Protein AF-A0A3G1A9A0-F1 (afdb_monomer)

Mean predicted aligned error: 2.81 Å

Nearest PDB structures (foldseek):
  7ae9-assembly2_G  TM=8.344E-01  e=2.710E-03  Aphanizomenon flos-aquae 2012/KM1/D3
  7ae9-assembly1_E  TM=8.374E-01  e=7.515E-03  Aphanizomenon flos-aquae 2012/KM1/D3
  7ae2-assembly1_B-2  TM=8.016E-01  e=6.559E-03  Aphanizomenon flos-aquae 2012/KM1/D3
  7ae9-assembly2_H  TM=7.904E-01  e=1.483E-02  Aphanizomenon flos-aquae 2012/KM1/D3
  8vfk-assembly1_B  TM=5.769E-01  e=3.420E+00  Homo sapiens

Organism: NCBI:txid697581

Solvent-accessible surface area (backbone atoms only — not comparable to full-atom values): 4342 Å² total; per-residue (Å²): 104,29,33,21,63,53,32,44,73,70,74,50,59,90,51,47,38,35,38,34,73,66,96,72,71,69,89,45,72,65,57,47,48,52,53,41,48,54,53,14,61,76,68,74,51,60,49,90,41,53,47,79,40,54,61,90,75,49,57,70,72,57,53,49,50,41,71,76,50,39,36,71,80,128

Foldseek 3Di:
DWFADPCLAPVDDQATEEEDADPDDDPDPVSVVVVLVVVCVVVVHDSVRYHYHHLVPDDVVVVVRCVVRIDDDD

pLDDT: mean 94.16, std 4.53, range [64.62, 97.5]

Secondary structure (DSSP, 8-state):
-EEEHHHHHHS--SSEEEEE--SS---SHHHHHHHHHHHHHHHTS-GGGEEEEETTTS-HHHHHHHHHH-B---

InterPro domains:
  IPR041633 Polymerase beta, nucleotidyltransferase [PF18765] (2-72)
  IPR043519 Nucleotidyltransferase superfamily [G3DSA:3.30.460.10] (1-71)
  IPR043519 Nucleotidyltransferase superfamily [SSF81301] (2-71)
  IPR052930 Protein adenylyltransferase MntA [PTHR43852] (2-72)

Sequence (74 aa):
MFLFGSRAREGVGRDYDIAVVFEKRPTSALELGLLLVDLAEALGVHEELIDLVDLDTAPLSLVKTIIDEGKIPQ

Structure (mmCIF, N/CA/C/O backbone):
data_AF-A0A3G1A9A0-F1
#
_entry.id   AF-A0A3G1A9A0-F1
#
loop_
_atom_site.group_PDB
_atom_site.id
_atom_site.type_symbol
_atom_site.label_atom_id
_atom_site.label_alt_id
_atom_site.label_comp_id
_atom_site.label_asym_id
_atom_site.label_entity_id
_atom_site.label_seq_id
_atom_site.pdbx_PDB_ins_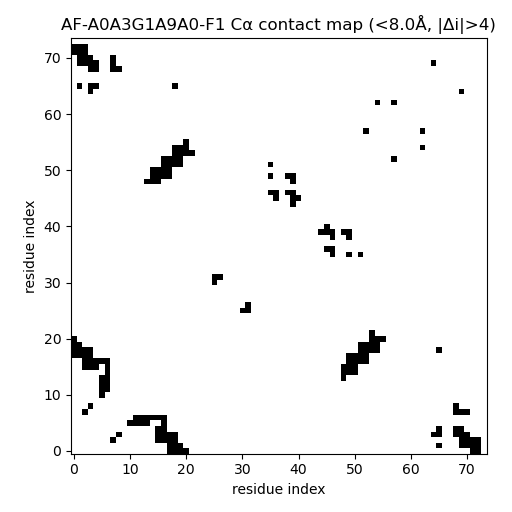code
_atom_site.Cartn_x
_atom_site.Cartn_y
_atom_site.Cartn_z
_atom_site.occupancy
_atom_site.B_iso_or_equiv
_atom_site.auth_seq_id
_atom_site.auth_comp_id
_atom_site.auth_asym_id
_atom_site.auth_atom_id
_atom_site.pdbx_PDB_model_num
ATOM 1 N N . MET A 1 1 ? -5.316 4.195 -7.084 1.00 89.12 1 MET A N 1
ATOM 2 C CA . MET A 1 1 ? -5.017 3.727 -5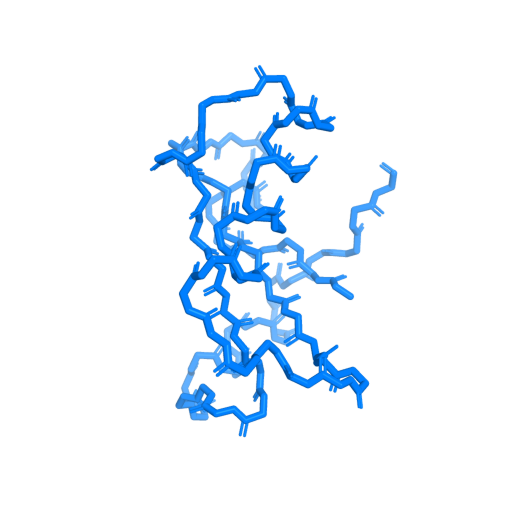.717 1.00 89.12 1 MET A CA 1
ATOM 3 C C . MET A 1 1 ? -6.301 3.206 -5.102 1.00 89.12 1 MET A C 1
ATOM 5 O O . MET A 1 1 ? -7.341 3.818 -5.322 1.00 89.12 1 MET A O 1
ATOM 9 N N . PHE A 1 2 ? -6.229 2.100 -4.371 1.00 95.75 2 PHE A N 1
ATOM 10 C CA . PHE A 1 2 ? -7.360 1.484 -3.681 1.00 95.75 2 PHE A CA 1
ATOM 11 C C . PHE A 1 2 ? -6.988 1.238 -2.220 1.00 95.75 2 PHE A C 1
ATOM 13 O O . PHE A 1 2 ? -5.881 0.790 -1.944 1.00 95.75 2 PHE A O 1
ATOM 20 N N . LEU A 1 3 ? -7.912 1.500 -1.302 1.00 95.88 3 LEU A N 1
ATOM 21 C CA . LEU A 1 3 ? -7.855 0.990 0.065 1.00 95.88 3 LEU A CA 1
ATOM 22 C C . LEU A 1 3 ? -8.482 -0.405 0.069 1.00 95.88 3 LEU A C 1
ATOM 24 O O . LEU A 1 3 ? -9.582 -0.572 -0.458 1.00 95.88 3 LEU A O 1
ATOM 28 N N . PHE A 1 4 ? -7.826 -1.393 0.664 1.00 96.06 4 PHE A N 1
ATOM 29 C CA . PHE A 1 4 ? -8.369 -2.744 0.813 1.00 96.06 4 PHE A CA 1
ATOM 30 C C . PHE A 1 4 ? -8.287 -3.209 2.277 1.00 96.06 4 PHE A C 1
ATOM 32 O O . PHE A 1 4 ? -8.116 -2.399 3.189 1.00 96.06 4 PHE A O 1
ATOM 39 N N . GLY A 1 5 ? -8.534 -4.494 2.530 1.00 93.56 5 GLY A N 1
ATOM 40 C CA . GLY A 1 5 ? -8.367 -5.077 3.858 1.00 93.56 5 GLY A CA 1
ATOM 41 C C . GLY A 1 5 ? -9.444 -4.674 4.870 1.00 93.56 5 GLY A C 1
ATOM 42 O O . GLY A 1 5 ? -10.613 -4.459 4.536 1.00 93.56 5 GLY A O 1
ATOM 43 N N . SER A 1 6 ? -9.071 -4.666 6.151 1.00 93.44 6 SER A N 1
ATOM 44 C CA . SER A 1 6 ? -10.017 -4.474 7.268 1.00 93.44 6 SER A CA 1
ATOM 45 C C . SER A 1 6 ? -10.720 -3.115 7.209 1.00 93.44 6 SER A C 1
ATOM 47 O O . SER A 1 6 ? -11.949 -3.057 7.241 1.00 93.44 6 SER A O 1
ATOM 49 N N . ARG A 1 7 ? -9.963 -2.034 6.982 1.00 93.00 7 ARG A N 1
ATOM 50 C CA . ARG A 1 7 ? -10.515 -0.676 6.869 1.00 93.00 7 ARG A CA 1
ATOM 51 C C . ARG A 1 7 ? -11.461 -0.522 5.685 1.00 93.00 7 ARG A C 1
ATOM 53 O O . ARG A 1 7 ? -12.491 0.134 5.822 1.00 93.00 7 ARG A O 1
ATOM 60 N N . ALA A 1 8 ? -11.166 -1.149 4.546 1.00 92.81 8 ALA A N 1
ATOM 61 C CA . ALA A 1 8 ? -12.085 -1.126 3.412 1.00 92.81 8 ALA A CA 1
ATOM 62 C C . ALA A 1 8 ? -13.393 -1.870 3.722 1.00 92.81 8 ALA A C 1
ATOM 64 O O . ALA A 1 8 ? -14.469 -1.362 3.406 1.00 92.81 8 ALA A O 1
ATOM 65 N N . ARG A 1 9 ? -13.334 -3.038 4.372 1.00 91.31 9 ARG A N 1
ATOM 66 C CA . ARG A 1 9 ? -14.522 -3.856 4.674 1.00 91.31 9 ARG A CA 1
ATOM 67 C C . ARG A 1 9 ? -15.380 -3.292 5.806 1.00 91.31 9 ARG A C 1
ATOM 69 O O . ARG A 1 9 ? -16.594 -3.193 5.649 1.00 91.31 9 ARG A O 1
ATOM 76 N N . GLU A 1 10 ? -14.755 -2.907 6.914 1.00 92.00 10 GLU A N 1
ATOM 77 C CA . GLU A 1 10 ? -15.429 -2.620 8.190 1.00 92.00 10 GLU A CA 1
ATOM 78 C C . GLU A 1 10 ? -15.393 -1.132 8.575 1.00 92.00 10 GLU A C 1
ATOM 80 O O . GLU A 1 10 ? -16.055 -0.722 9.524 1.00 92.00 10 GLU A O 1
ATOM 85 N N . GLY A 1 11 ? -14.622 -0.303 7.859 1.00 87.81 11 GLY A N 1
ATOM 86 C CA . GLY A 1 11 ? -14.394 1.107 8.207 1.00 87.81 11 GLY A CA 1
ATOM 87 C C . GLY A 1 11 ? -13.430 1.309 9.383 1.00 87.81 11 GLY A C 1
ATOM 88 O O . GLY A 1 11 ? -13.041 2.437 9.676 1.00 87.81 11 GLY A O 1
ATOM 89 N N . VAL A 1 12 ? -13.013 0.223 10.033 1.00 86.38 12 VAL A N 1
ATOM 90 C CA . VAL A 1 12 ? -12.047 0.187 11.133 1.00 86.38 12 VAL A CA 1
ATOM 91 C C . VAL A 1 12 ? -10.991 -0.877 10.855 1.00 86.38 12 VAL A C 1
ATOM 93 O O . VAL A 1 12 ? -11.236 -1.846 10.143 1.00 86.38 12 VAL A O 1
ATOM 96 N N . GLY A 1 13 ? -9.795 -0.683 11.394 1.00 89.50 13 GLY A N 1
ATOM 97 C CA . GLY A 1 13 ? -8.669 -1.582 11.181 1.00 89.50 13 GLY A CA 1
ATOM 98 C C . GLY A 1 13 ? -7.415 -1.045 11.848 1.00 89.50 13 GLY A C 1
ATOM 99 O O . GLY A 1 13 ? -7.377 0.119 12.252 1.00 89.50 13 GLY A O 1
ATOM 100 N N . ARG A 1 14 ? -6.405 -1.901 11.992 1.00 91.00 14 ARG A N 1
ATOM 101 C CA . ARG A 1 14 ? -5.116 -1.508 12.567 1.00 91.00 14 ARG A CA 1
ATOM 102 C C . ARG A 1 14 ? -4.341 -0.667 11.552 1.00 91.00 14 ARG A C 1
ATOM 104 O O . ARG A 1 14 ? -4.199 0.541 11.743 1.00 91.00 14 ARG A O 1
ATOM 111 N N . ASP A 1 15 ? -3.995 -1.292 10.438 1.00 94.81 15 ASP A N 1
ATOM 112 C CA . ASP A 1 15 ? -3.150 -0.726 9.392 1.00 94.81 15 ASP A CA 1
ATOM 113 C C . ASP A 1 15 ? -4.009 -0.238 8.209 1.00 94.81 15 ASP A C 1
ATOM 115 O O . ASP A 1 15 ? -5.212 -0.522 8.121 1.00 94.81 15 ASP A O 1
ATOM 119 N N . TYR A 1 16 ? -3.421 0.578 7.344 1.00 95.88 16 TYR A N 1
ATOM 120 C CA . TYR A 1 16 ? -3.981 1.018 6.074 1.00 95.88 16 TYR A CA 1
ATOM 121 C C . TYR A 1 16 ? -3.362 0.183 4.957 1.00 95.88 16 TYR A C 1
ATOM 123 O O . TYR A 1 16 ? -2.242 0.440 4.525 1.00 95.88 16 TYR A O 1
ATOM 131 N N . ASP A 1 17 ? -4.125 -0.795 4.478 1.00 96.50 17 ASP A N 1
ATOM 132 C CA . ASP A 1 17 ? -3.769 -1.616 3.326 1.00 96.50 17 ASP A CA 1
AT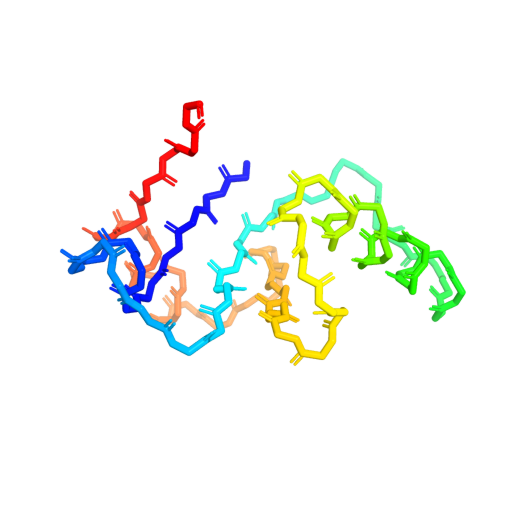OM 133 C C . ASP A 1 17 ? -4.051 -0.837 2.027 1.00 96.50 17 ASP A C 1
ATOM 135 O O . ASP A 1 17 ? -5.208 -0.657 1.627 1.00 96.50 17 ASP A O 1
ATOM 139 N N . ILE A 1 18 ? -3.007 -0.342 1.362 1.00 96.50 18 ILE A N 1
ATOM 140 C CA . ILE A 1 18 ? -3.119 0.534 0.190 1.00 96.50 18 ILE A CA 1
ATOM 141 C C . ILE A 1 18 ? -2.517 -0.147 -1.038 1.00 96.50 18 ILE A C 1
ATOM 143 O O . ILE A 1 18 ? -1.340 -0.480 -1.080 1.00 96.50 18 ILE A O 1
ATOM 147 N N . ALA A 1 19 ? -3.320 -0.310 -2.085 1.00 96.88 19 ALA A N 1
ATOM 148 C CA . ALA A 1 19 ? -2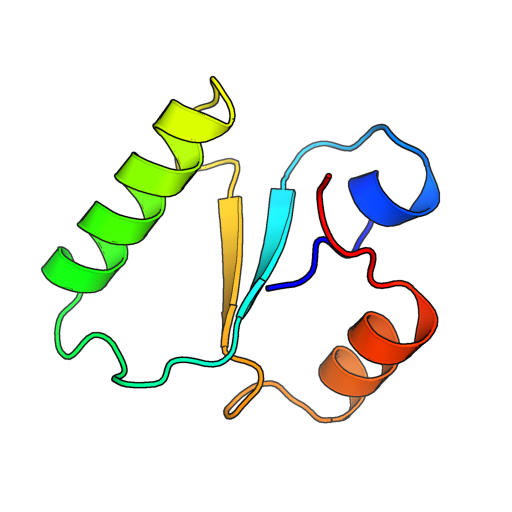.899 -0.858 -3.365 1.00 96.88 19 ALA A CA 1
ATOM 149 C C . ALA A 1 19 ? -2.722 0.247 -4.417 1.00 96.88 19 ALA A C 1
ATOM 151 O O . ALA A 1 19 ? -3.617 1.073 -4.644 1.00 96.88 19 ALA A O 1
ATOM 152 N N . VAL A 1 20 ? -1.584 0.244 -5.106 1.00 95.88 20 VAL A N 1
ATOM 153 C CA . VAL A 1 20 ? -1.217 1.241 -6.120 1.00 95.88 20 VAL A CA 1
ATOM 154 C C . VAL A 1 20 ? -0.725 0.581 -7.403 1.00 95.88 20 VAL A C 1
ATOM 156 O O . VAL A 1 20 ? -0.186 -0.518 -7.384 1.00 95.88 20 VAL A O 1
ATOM 159 N N . VAL A 1 21 ? -0.909 1.277 -8.523 1.00 94.75 21 VAL A N 1
ATOM 160 C CA . VAL A 1 21 ? -0.171 1.033 -9.767 1.00 94.75 21 VAL A CA 1
ATOM 161 C C . VAL A 1 21 ? 0.713 2.252 -9.955 1.00 94.75 21 VAL A C 1
ATOM 163 O O . VAL A 1 21 ? 0.214 3.380 -9.924 1.00 94.75 21 VAL A O 1
ATOM 166 N N . PHE A 1 22 ? 2.012 2.040 -10.109 1.00 94.12 22 PHE A N 1
ATOM 167 C CA . PHE A 1 22 ? 2.954 3.129 -10.320 1.00 94.12 22 PHE A CA 1
ATOM 168 C C . PHE A 1 22 ? 3.072 3.450 -11.807 1.00 94.12 22 PHE A C 1
ATOM 170 O O . PHE A 1 22 ? 3.476 2.597 -12.590 1.00 94.12 22 PHE A O 1
ATOM 177 N N . GLU A 1 23 ? 2.833 4.704 -12.197 1.00 92.56 23 GLU A N 1
ATOM 178 C CA . GLU A 1 23 ? 3.223 5.170 -13.538 1.00 92.56 23 GLU A CA 1
ATOM 179 C C . GLU A 1 23 ? 4.749 5.117 -13.713 1.00 92.56 23 GLU A C 1
ATOM 181 O O . GLU A 1 23 ? 5.266 4.739 -14.764 1.00 92.56 23 GLU A O 1
ATOM 186 N N . LYS A 1 24 ? 5.479 5.456 -12.643 1.00 93.31 24 LYS A N 1
ATOM 187 C CA . LYS A 1 24 ? 6.925 5.286 -12.517 1.00 93.31 24 LYS A CA 1
ATOM 188 C C . LYS A 1 24 ? 7.230 4.706 -11.142 1.00 93.31 24 LYS A C 1
ATOM 190 O O . L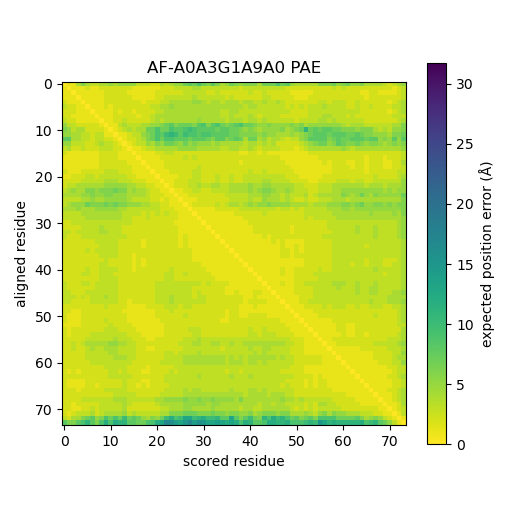YS A 1 24 ? 6.975 5.355 -10.130 1.00 93.31 24 LYS A O 1
ATOM 195 N N . ARG A 1 25 ? 7.777 3.489 -11.106 1.00 93.06 25 ARG A N 1
ATOM 196 C CA . ARG A 1 25 ? 8.137 2.838 -9.840 1.00 93.06 25 ARG A CA 1
ATOM 197 C C . ARG A 1 25 ? 9.257 3.595 -9.118 1.00 93.06 25 ARG A C 1
ATOM 199 O O . ARG A 1 25 ? 10.176 4.073 -9.794 1.00 93.06 25 ARG A O 1
ATOM 206 N N . PRO A 1 26 ? 9.227 3.639 -7.773 1.00 94.38 26 PRO A N 1
ATOM 207 C CA . PRO A 1 26 ? 10.368 4.061 -6.977 1.00 94.38 26 PRO A CA 1
ATOM 208 C C . PRO A 1 26 ? 11.595 3.222 -7.330 1.00 94.38 26 PRO A C 1
ATOM 210 O O . PRO A 1 26 ? 11.528 1.996 -7.441 1.00 94.38 26 PRO A O 1
ATOM 213 N N . THR A 1 27 ? 12.723 3.891 -7.516 1.00 94.94 27 THR A N 1
ATOM 214 C CA . THR A 1 27 ? 14.004 3.271 -7.881 1.00 94.94 27 THR A CA 1
ATOM 215 C C . THR A 1 27 ? 14.920 3.069 -6.677 1.00 94.94 27 THR A C 1
ATOM 217 O O . THR A 1 27 ? 15.960 2.422 -6.789 1.00 94.94 27 THR A O 1
ATOM 220 N N . SER A 1 28 ? 14.536 3.600 -5.512 1.00 95.94 28 SER A N 1
ATOM 221 C CA . SER A 1 28 ? 15.293 3.485 -4.269 1.00 95.94 28 SER A CA 1
ATOM 222 C C . SER A 1 28 ? 14.382 3.370 -3.046 1.00 95.94 28 SER A C 1
ATOM 224 O O . SER A 1 28 ? 13.226 3.793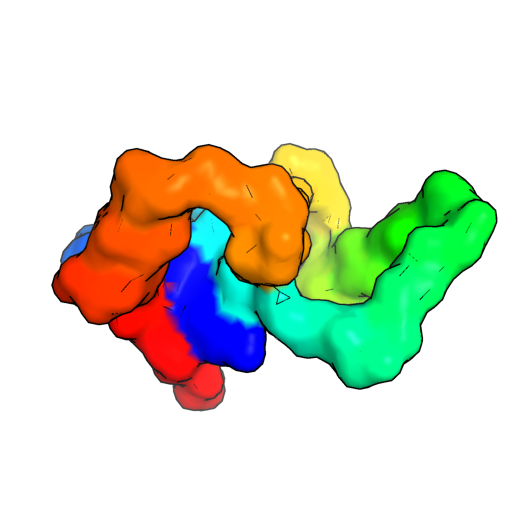 -3.064 1.00 95.94 28 SER A O 1
ATOM 226 N N . ALA A 1 29 ? 14.940 2.845 -1.952 1.00 94.56 29 ALA A N 1
ATOM 227 C CA . ALA A 1 29 ? 14.259 2.798 -0.660 1.00 94.56 29 ALA A CA 1
ATOM 228 C C . ALA A 1 29 ? 13.929 4.199 -0.115 1.00 94.56 29 ALA A C 1
ATOM 230 O O . ALA A 1 29 ? 12.938 4.353 0.586 1.00 94.56 29 ALA A O 1
ATOM 231 N N . LEU A 1 30 ? 14.723 5.221 -0.462 1.00 96.69 30 LEU A N 1
ATOM 232 C CA . LEU A 1 30 ? 14.457 6.604 -0.066 1.00 96.69 30 LEU A CA 1
ATOM 233 C C . LEU A 1 30 ? 13.206 7.155 -0.760 1.00 96.69 30 LEU A C 1
ATOM 235 O O . LEU A 1 30 ? 12.357 7.733 -0.095 1.00 96.69 30 LEU A O 1
ATOM 239 N N . GLU A 1 31 ? 13.067 6.944 -2.072 1.00 96.56 31 GLU A N 1
ATOM 240 C CA . GLU A 1 31 ? 11.869 7.363 -2.818 1.00 96.56 31 GLU A CA 1
ATOM 241 C C . GLU A 1 31 ? 10.607 6.663 -2.298 1.00 96.56 31 GLU A C 1
ATOM 243 O O . GLU A 1 31 ? 9.571 7.302 -2.134 1.00 96.56 31 GLU A O 1
ATOM 248 N N . LEU A 1 32 ? 10.701 5.362 -1.997 1.00 95.00 32 LEU A N 1
ATOM 249 C CA . LEU A 1 32 ? 9.590 4.618 -1.403 1.00 95.00 32 LEU A CA 1
ATOM 250 C C . LEU A 1 32 ? 9.265 5.114 0.015 1.00 95.00 32 LEU A C 1
ATOM 252 O O . LEU A 1 32 ? 8.096 5.268 0.351 1.00 95.00 32 LEU A O 1
ATOM 256 N N . GLY A 1 33 ? 10.285 5.390 0.830 1.00 95.94 33 GLY A N 1
ATOM 257 C CA . GLY A 1 33 ? 10.113 5.919 2.182 1.00 95.94 33 GLY A CA 1
ATOM 258 C C . GLY A 1 33 ? 9.434 7.287 2.195 1.00 95.94 33 GLY A C 1
ATOM 259 O O . GLY A 1 33 ? 8.512 7.491 2.974 1.00 95.94 33 GLY A O 1
ATOM 260 N N . LEU A 1 34 ? 9.822 8.193 1.292 1.00 96.62 34 LEU A N 1
ATOM 261 C CA . LEU A 1 34 ? 9.171 9.500 1.150 1.00 96.62 34 LEU A CA 1
ATOM 262 C C . LEU A 1 34 ? 7.686 9.362 0.794 1.00 96.62 34 LEU A C 1
ATOM 264 O O . LEU A 1 34 ? 6.857 10.024 1.404 1.00 96.62 34 LEU A O 1
ATOM 268 N N . LEU A 1 35 ? 7.334 8.441 -0.109 1.00 95.44 35 LEU A N 1
ATOM 269 C CA . LEU A 1 35 ? 5.931 8.160 -0.422 1.00 95.44 35 LEU A CA 1
ATOM 270 C C . LEU A 1 35 ? 5.147 7.654 0.800 1.00 95.44 35 LEU A C 1
ATOM 272 O O . LEU A 1 35 ? 3.999 8.045 0.991 1.00 95.44 35 LEU A O 1
ATOM 276 N N . LEU A 1 36 ? 5.741 6.777 1.617 1.00 96.81 36 LEU A N 1
ATOM 277 C CA . LEU A 1 36 ? 5.094 6.297 2.841 1.00 96.81 36 LEU A CA 1
ATOM 278 C C . LEU A 1 36 ? 4.886 7.431 3.850 1.00 96.81 36 LEU A C 1
ATOM 280 O O . LEU A 1 36 ? 3.812 7.508 4.441 1.00 96.81 36 LEU A O 1
ATOM 284 N N . VAL A 1 37 ? 5.865 8.330 4.000 1.00 97.19 37 VAL A N 1
ATOM 285 C CA . VAL A 1 37 ? 5.745 9.528 4.847 1.00 97.19 37 VAL A CA 1
ATOM 286 C C . VAL A 1 37 ? 4.620 10.438 4.351 1.00 97.19 37 VAL A C 1
ATOM 288 O O . VAL A 1 37 ? 3.764 10.821 5.145 1.00 97.19 37 VAL A O 1
ATOM 291 N N . ASP A 1 38 ? 4.557 10.716 3.046 1.00 96.25 38 ASP A N 1
ATOM 292 C CA . ASP A 1 38 ? 3.510 11.559 2.455 1.00 96.25 38 ASP A CA 1
ATOM 293 C C . ASP A 1 38 ? 2.106 10.958 2.669 1.00 96.25 38 ASP A C 1
ATOM 295 O O . ASP A 1 38 ? 1.153 11.663 3.015 1.00 96.25 38 ASP A O 1
ATOM 299 N N . LEU A 1 39 ? 1.960 9.636 2.501 1.00 95.69 39 LEU A N 1
ATOM 300 C CA . LEU A 1 39 ? 0.702 8.929 2.772 1.00 95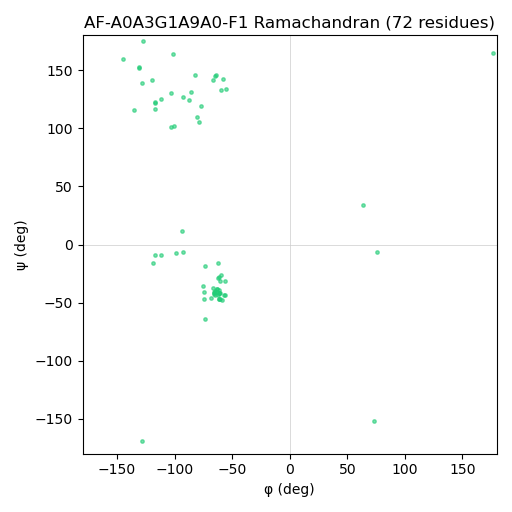.69 39 LEU A CA 1
ATOM 301 C C . LEU A 1 39 ? 0.333 8.971 4.263 1.00 95.69 39 LEU A C 1
ATOM 303 O O . LEU A 1 39 ? -0.839 9.147 4.600 1.00 95.69 39 LEU A O 1
ATOM 307 N N . ALA A 1 40 ? 1.315 8.820 5.151 1.00 96.38 40 ALA A N 1
ATOM 308 C CA . ALA A 1 40 ? 1.123 8.851 6.598 1.00 96.38 40 ALA A CA 1
ATOM 309 C C . ALA A 1 40 ? 0.667 10.223 7.083 1.00 96.38 40 ALA A C 1
ATOM 311 O O . ALA A 1 40 ? -0.302 10.309 7.843 1.00 96.38 40 ALA A O 1
ATOM 312 N N . GLU A 1 41 ? 1.285 11.288 6.573 1.00 97.50 41 GLU A N 1
ATOM 313 C CA . GLU A 1 41 ? 0.880 12.662 6.850 1.00 97.50 41 GLU A CA 1
ATOM 314 C C . GLU A 1 41 ? -0.558 12.920 6.380 1.00 97.50 41 GLU A C 1
ATOM 316 O O . GLU A 1 41 ? -1.380 13.409 7.158 1.00 97.50 41 GLU A O 1
ATOM 321 N N . ALA A 1 42 ? -0.900 12.510 5.152 1.00 94.88 42 ALA A N 1
ATOM 322 C CA . ALA A 1 42 ? -2.248 12.674 4.604 1.00 94.88 42 ALA A CA 1
ATOM 323 C C . ALA A 1 42 ? -3.328 11.937 5.419 1.00 94.88 42 ALA A C 1
ATOM 325 O O . ALA A 1 42 ? -4.470 12.392 5.500 1.00 94.88 42 ALA A O 1
ATOM 326 N N . LEU A 1 43 ? -2.971 10.806 6.033 1.00 93.19 43 LEU A N 1
ATOM 327 C CA . LEU A 1 43 ? -3.865 9.989 6.857 1.00 93.19 43 LEU A CA 1
ATOM 328 C C . LEU A 1 43 ? -3.807 10.334 8.356 1.00 93.19 43 LEU A C 1
ATOM 330 O O . LEU A 1 43 ? -4.602 9.797 9.131 1.00 93.19 43 LEU A O 1
ATOM 334 N N . GLY A 1 44 ? -2.892 11.213 8.776 1.00 95.75 44 GLY A N 1
ATOM 335 C CA . GLY A 1 44 ? -2.681 11.575 10.179 1.00 95.75 44 GLY A CA 1
ATOM 336 C C . GLY A 1 44 ? -2.200 10.409 11.050 1.00 95.75 44 GLY A C 1
ATOM 337 O O . GLY A 1 44 ? -2.592 10.314 12.216 1.00 95.75 44 GLY A O 1
ATOM 338 N N . VAL A 1 45 ? -1.398 9.499 10.490 1.00 96.06 45 VAL A N 1
ATOM 339 C CA . VAL A 1 45 ? -0.875 8.305 11.176 1.00 96.06 45 VAL A CA 1
ATOM 340 C C . VAL A 1 45 ? 0.646 8.198 11.062 1.00 96.06 45 VAL A C 1
ATOM 342 O O . VAL A 1 45 ? 1.284 9.012 10.410 1.00 96.06 45 VAL A O 1
ATOM 345 N N . HIS A 1 46 ? 1.233 7.206 11.733 1.00 96.25 46 HIS A N 1
ATOM 346 C CA . HIS A 1 46 ? 2.650 6.859 11.592 1.00 96.25 46 HIS A CA 1
ATOM 347 C C . HIS A 1 46 ? 2.859 5.968 10.358 1.00 96.25 46 HIS A C 1
ATOM 349 O O . HIS A 1 46 ? 1.995 5.130 10.081 1.00 96.25 46 HIS A O 1
ATOM 355 N N . GLU A 1 47 ? 3.991 6.081 9.651 1.00 94.75 47 GLU A N 1
ATOM 356 C CA . GLU A 1 47 ? 4.231 5.306 8.419 1.00 94.75 47 GLU A CA 1
ATOM 357 C C . GLU A 1 47 ? 4.205 3.781 8.622 1.00 94.75 47 GLU A C 1
ATOM 359 O O . GLU A 1 47 ? 3.841 3.041 7.717 1.00 94.75 47 GLU A O 1
ATOM 364 N N . GLU A 1 48 ? 4.514 3.308 9.832 1.00 95.25 48 GLU A N 1
ATOM 365 C CA . GLU A 1 48 ? 4.448 1.886 10.220 1.00 95.25 48 GLU A CA 1
ATOM 366 C C . GLU A 1 48 ? 3.037 1.285 10.140 1.00 95.25 48 GLU A C 1
ATOM 368 O O . GLU A 1 48 ? 2.891 0.067 10.184 1.00 95.25 48 GLU A O 1
ATOM 373 N N . LEU A 1 49 ? 2.001 2.124 10.060 1.00 96.50 49 LEU A N 1
ATOM 374 C CA . LEU A 1 49 ? 0.612 1.693 9.912 1.00 96.50 49 LEU A CA 1
ATOM 375 C C . LEU A 1 49 ? 0.174 1.645 8.444 1.00 96.50 49 LEU A C 1
ATOM 377 O O . LEU A 1 49 ? -1.026 1.574 8.186 1.00 96.50 49 LEU A O 1
ATOM 381 N N . ILE A 1 50 ? 1.097 1.742 7.486 1.00 96.56 50 ILE A N 1
ATOM 382 C CA . ILE A 1 50 ? 0.794 1.737 6.053 1.00 96.56 50 ILE A CA 1
ATOM 383 C C . ILE A 1 50 ? 1.427 0.520 5.395 1.00 96.56 50 ILE A C 1
ATOM 385 O O . ILE A 1 50 ? 2.647 0.428 5.276 1.00 96.56 50 ILE A O 1
ATOM 389 N N . ASP A 1 51 ? 0.571 -0.349 4.867 1.00 96.06 51 ASP A N 1
ATOM 390 C CA . ASP A 1 51 ? 0.974 -1.491 4.058 1.00 96.06 51 ASP A CA 1
ATOM 391 C C . ASP A 1 51 ? 0.707 -1.182 2.583 1.00 96.06 51 ASP A C 1
ATOM 393 O O . ASP A 1 51 ? -0.424 -1.243 2.094 1.00 96.06 51 ASP A O 1
ATOM 397 N N . LEU A 1 52 ? 1.770 -0.815 1.860 1.00 95.94 52 LEU A N 1
ATOM 398 C CA . LEU A 1 52 ? 1.699 -0.452 0.447 1.00 95.94 52 LEU A CA 1
ATOM 399 C C . LEU A 1 52 ? 1.958 -1.663 -0.461 1.00 95.94 52 LEU A C 1
ATOM 401 O O . LEU A 1 52 ? 2.997 -2.318 -0.375 1.00 95.94 52 LEU A O 1
ATOM 405 N N . VAL A 1 53 ? 1.042 -1.914 -1.394 1.00 96.19 53 VAL A N 1
ATOM 406 C CA . VAL A 1 53 ? 1.109 -3.011 -2.367 1.00 96.19 53 VAL A CA 1
ATOM 407 C C . VAL A 1 53 ? 1.178 -2.462 -3.790 1.00 96.19 53 VAL A C 1
ATOM 409 O O . VAL A 1 53 ? 0.268 -1.767 -4.240 1.00 96.19 53 VAL A O 1
ATOM 412 N N . ASP A 1 54 ? 2.230 -2.829 -4.525 1.00 95.50 54 ASP A N 1
ATOM 413 C CA . ASP A 1 54 ? 2.324 -2.604 -5.972 1.00 95.50 54 ASP A CA 1
ATOM 414 C C . ASP A 1 54 ? 1.546 -3.690 -6.731 1.00 95.50 54 ASP A C 1
ATOM 416 O O . ASP A 1 54 ? 1.955 -4.854 -6.784 1.00 95.50 54 ASP A O 1
ATOM 420 N N . LEU A 1 55 ? 0.426 -3.303 -7.339 1.00 95.62 55 LEU A N 1
ATOM 421 C CA . LEU A 1 55 ? -0.476 -4.195 -8.066 1.00 95.62 55 LEU A CA 1
ATOM 422 C C . LEU A 1 55 ? 0.175 -4.880 -9.268 1.00 95.62 55 LEU A C 1
ATOM 424 O O . LEU A 1 55 ? -0.223 -5.994 -9.603 1.00 95.62 55 LEU A O 1
ATOM 428 N N . ASP A 1 56 ? 1.180 -4.264 -9.890 1.00 94.81 56 ASP A N 1
ATOM 429 C CA . ASP A 1 56 ? 1.845 -4.871 -11.046 1.00 94.81 56 ASP A CA 1
ATOM 430 C C . ASP A 1 56 ? 2.759 -6.044 -10.660 1.00 94.81 56 ASP A C 1
ATOM 432 O O . ASP A 1 56 ? 3.160 -6.832 -11.520 1.00 94.81 56 ASP A O 1
ATOM 436 N N . THR A 1 57 ? 3.151 -6.140 -9.386 1.00 94.31 57 THR A N 1
ATOM 437 C CA . THR A 1 57 ? 4.053 -7.193 -8.887 1.00 94.31 57 THR A CA 1
ATOM 438 C C . THR A 1 57 ? 3.400 -8.098 -7.846 1.00 94.31 57 THR A C 1
ATOM 440 O O . THR A 1 57 ? 3.960 -9.138 -7.492 1.00 94.31 57 THR A O 1
ATOM 443 N N . ALA A 1 58 ? 2.203 -7.741 -7.381 1.00 96.31 58 ALA A N 1
ATOM 444 C CA . ALA A 1 58 ? 1.452 -8.504 -6.403 1.00 96.31 58 ALA A CA 1
ATOM 445 C C . ALA A 1 58 ? 1.033 -9.893 -6.936 1.00 96.31 58 ALA A C 1
ATOM 447 O O . ALA A 1 58 ? 0.683 -10.047 -8.110 1.00 96.31 58 ALA A O 1
ATOM 448 N N . PRO A 1 59 ? 0.983 -10.923 -6.071 1.00 97.38 59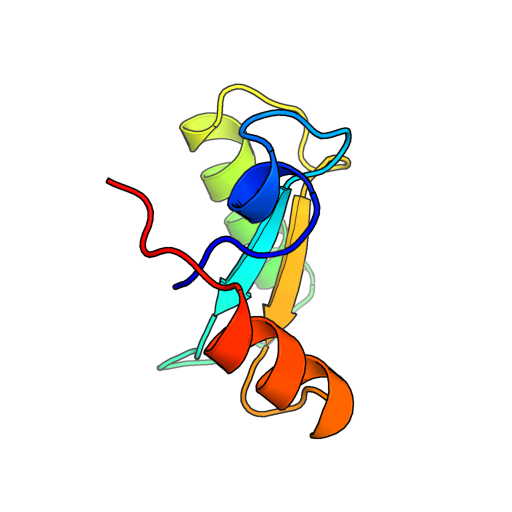 PRO A N 1
ATOM 449 C CA . PRO A 1 59 ? 0.408 -12.214 -6.432 1.00 97.38 59 PRO A CA 1
ATOM 450 C C . PRO A 1 59 ? -1.055 -12.081 -6.879 1.00 97.38 59 PRO A C 1
ATOM 452 O O . PRO A 1 59 ? -1.835 -11.356 -6.261 1.00 97.38 59 PRO A O 1
ATOM 455 N N . LEU A 1 60 ? -1.470 -12.856 -7.890 1.00 96.38 60 LEU A N 1
ATOM 456 C CA . LEU A 1 60 ? -2.838 -12.806 -8.437 1.00 96.38 60 LEU A CA 1
ATOM 457 C C . LEU A 1 60 ? -3.934 -13.043 -7.389 1.00 96.38 60 LEU A C 1
ATOM 459 O O . LEU A 1 60 ? -5.025 -12.491 -7.507 1.00 96.38 60 LEU A O 1
ATOM 463 N N . SER A 1 61 ? -3.657 -13.842 -6.357 1.00 96.62 61 SER A N 1
ATOM 464 C CA . SER A 1 61 ? -4.588 -14.051 -5.245 1.00 96.62 61 SER A CA 1
ATOM 465 C C . SER A 1 61 ? -4.879 -12.756 -4.489 1.00 96.62 61 SER A C 1
ATOM 467 O O . SER A 1 61 ? -6.026 -12.513 -4.132 1.00 96.62 61 SER A O 1
ATOM 469 N N . LEU A 1 62 ? -3.863 -11.912 -4.285 1.00 96.38 62 LEU A N 1
ATOM 470 C CA . LEU A 1 62 ? -4.009 -10.624 -3.616 1.00 96.38 62 LEU A CA 1
ATOM 471 C C . LEU A 1 62 ? -4.686 -9.600 -4.531 1.00 96.38 62 LEU A C 1
ATOM 473 O O . LEU A 1 62 ? -5.584 -8.889 -4.090 1.00 96.38 62 LEU A O 1
ATOM 477 N N . VAL A 1 63 ? -4.321 -9.581 -5.818 1.00 96.94 63 VAL A N 1
ATOM 478 C CA . VAL A 1 63 ? -4.997 -8.744 -6.825 1.00 96.94 63 VAL A CA 1
ATOM 479 C C . VAL A 1 63 ? -6.495 -9.051 -6.861 1.00 96.94 63 VAL A C 1
ATOM 481 O O . VAL A 1 63 ? -7.306 -8.129 -6.861 1.00 96.94 63 VAL A O 1
ATOM 484 N N . LYS A 1 64 ? -6.877 -10.336 -6.818 1.00 96.69 64 LYS A N 1
ATOM 485 C CA . LYS A 1 64 ? -8.284 -10.742 -6.740 1.00 96.69 64 LYS A CA 1
ATOM 486 C C . LYS A 1 64 ? -8.974 -10.164 -5.499 1.00 96.69 64 LYS A C 1
ATOM 488 O O . LYS A 1 64 ? -10.043 -9.583 -5.640 1.00 96.69 64 LYS A O 1
ATOM 493 N N . THR A 1 65 ? -8.362 -10.270 -4.318 1.00 95.81 65 THR A N 1
ATOM 494 C CA . THR A 1 65 ? -8.903 -9.673 -3.083 1.00 95.81 65 THR A CA 1
ATOM 495 C C . THR A 1 65 ? -9.112 -8.165 -3.222 1.00 95.81 65 THR A C 1
ATOM 497 O O . THR A 1 65 ? -10.153 -7.648 -2.828 1.00 95.81 65 THR A O 1
ATOM 500 N N . ILE A 1 66 ? -8.155 -7.452 -3.821 1.00 96.19 66 ILE A N 1
ATOM 501 C CA . ILE A 1 66 ? -8.248 -5.999 -4.022 1.00 96.19 66 ILE A CA 1
ATOM 502 C C . ILE A 1 66 ? -9.374 -5.646 -5.002 1.00 96.19 66 ILE A C 1
ATOM 504 O O . ILE A 1 66 ? -10.073 -4.663 -4.785 1.00 96.19 66 ILE A O 1
ATOM 508 N N . ILE A 1 67 ? -9.590 -6.442 -6.052 1.00 95.00 67 ILE A N 1
ATOM 509 C CA . ILE A 1 67 ? -10.715 -6.246 -6.982 1.00 95.00 67 ILE A CA 1
ATOM 510 C C . ILE A 1 67 ? -12.061 -6.485 -6.284 1.00 95.00 67 ILE A C 1
ATOM 512 O O . ILE A 1 67 ? -13.006 -5.735 -6.519 1.00 95.00 67 ILE A O 1
ATOM 516 N N . ASP A 1 68 ? -12.152 -7.514 -5.439 1.00 94.62 68 ASP A N 1
ATOM 517 C CA . ASP A 1 68 ? -13.406 -7.901 -4.784 1.00 94.62 68 ASP A CA 1
ATOM 518 C C . ASP A 1 68 ? -13.797 -6.948 -3.638 1.00 94.62 68 ASP A C 1
ATOM 520 O O . ASP A 1 68 ? -14.982 -6.696 -3.415 1.00 94.62 68 ASP A O 1
ATOM 524 N N . GLU A 1 69 ? -12.815 -6.433 -2.892 1.00 93.06 69 GLU A N 1
ATOM 525 C CA . GLU A 1 69 ? -13.038 -5.720 -1.6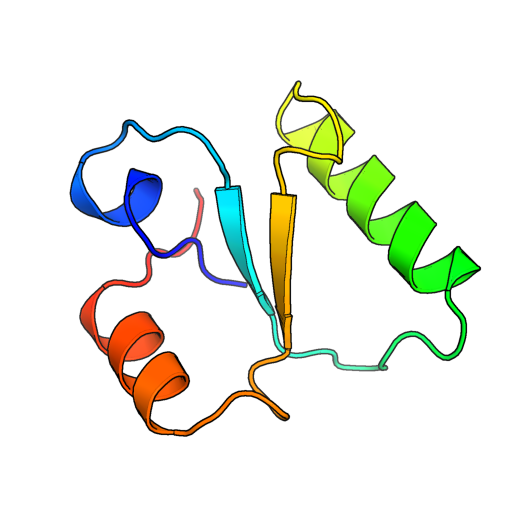23 1.00 93.06 69 GLU A CA 1
ATOM 526 C C . GLU A 1 69 ? -12.566 -4.258 -1.638 1.00 93.06 69 GLU A C 1
ATOM 528 O O . GLU A 1 69 ? -12.919 -3.480 -0.746 1.00 93.06 69 GLU A O 1
ATOM 533 N N . GLY A 1 70 ? -11.741 -3.882 -2.616 1.00 93.12 70 GLY A N 1
ATOM 534 C CA . GLY A 1 70 ? -11.080 -2.586 -2.671 1.00 93.12 70 GLY A CA 1
ATOM 535 C C . GLY A 1 70 ? -12.051 -1.425 -2.863 1.00 93.12 70 GLY A C 1
ATOM 536 O O . GLY A 1 70 ? -13.014 -1.487 -3.628 1.00 93.12 70 GLY A O 1
ATOM 537 N N . LYS A 1 71 ? -11.764 -0.316 -2.182 1.00 94.69 71 LYS A N 1
ATOM 538 C CA . LYS A 1 71 ? -12.513 0.938 -2.268 1.00 94.69 71 LYS A CA 1
ATOM 539 C C . LYS A 1 71 ? -11.609 2.057 -2.759 1.00 94.69 71 LYS A C 1
ATOM 541 O O . LYS A 1 71 ? -10.447 2.145 -2.371 1.00 94.69 71 LYS A O 1
ATOM 546 N N . ILE A 1 72 ? -12.151 2.936 -3.596 1.00 90.69 72 ILE A N 1
ATOM 547 C CA . ILE A 1 72 ? -11.483 4.191 -3.950 1.00 90.69 72 ILE A CA 1
ATOM 548 C C . ILE A 1 72 ? -11.665 5.137 -2.753 1.00 90.69 72 ILE A C 1
ATOM 550 O O . ILE A 1 72 ? -12.817 5.406 -2.399 1.00 90.69 72 ILE A O 1
ATOM 554 N N . PRO A 1 73 ? -10.582 5.600 -2.103 1.00 78.06 73 PRO A N 1
ATOM 555 C CA . PRO A 1 73 ? -10.685 6.590 -1.032 1.00 78.06 73 PRO A CA 1
ATOM 556 C C . PRO A 1 73 ? -11.340 7.870 -1.574 1.00 78.06 73 PRO A C 1
ATOM 558 O O . PRO A 1 73 ? -10.974 8.308 -2.667 1.00 78.06 73 PRO A O 1
ATOM 561 N N . GLN A 1 74 ? -12.321 8.422 -0.850 1.00 64.62 74 GLN A N 1
ATOM 562 C CA . GLN A 1 74 ? -12.944 9.718 -1.161 1.00 64.62 74 GLN A CA 1
ATOM 563 C C . GLN A 1 74 ? -12.292 10.847 -0.378 1.00 64.62 74 GLN A C 1
ATOM 565 O O . GLN A 1 74 ? -11.893 10.583 0.779 1.00 64.62 74 GLN A O 1
#

Radius of gyration: 12.15 Å; Cα contacts (8 Å, |Δi|>4): 101; chains: 1; bounding box: 31×27×26 Å